Protein AF-A0A962ZJX4-F1 (afdb_monomer)

pLDDT: mean 95.83, std 2.25, range [83.88, 98.12]

Sequence (70 aa):
MNGSRAALAEVDALLSLHPEPTCDILLCPPATHLAWMRERIGQATLATGGQDCHAEHHGAHTGDISAAML

Solvent-accessible surface area (backbone atoms only — not comparable to full-atom values): 4677 Å² total; per-residue (Å²): 138,76,86,52,86,74,57,55,57,56,54,57,53,52,46,69,77,43,81,76,62,95,62,92,49,76,47,56,51,51,70,92,45,45,67,63,49,52,64,70,52,62,90,55,95,62,46,76,47,66,75,70,56,45,90,56,75,74,75,97,55,89,90,66,45,27,67,85,77,105

Secondary structure (DSSP, 8-state):
----TGGGHHHHHHHHH-SS-SS--EE---GGGHHHHHHHHTTSS-EE--S--BSSSSSS-TT--BTTT-

Nearest PDB structures (foldseek):
  3kxq-assembly1_A  TM=9.143E-01  e=3.226E-03  Bartonella henselae
  1ypi-assembly1_A  TM=8.476E-01  e=2.132E-03  Saccharomyces cerevisiae
  4x22-assembly1_A-2  TM=7.790E-01  e=6.725E-02  Leptospira interrogans serovar Icterohaemorrhagiae str. RGA
  6inw-assembly1_A  TM=7.331E-01  e=1.402E+00  Aspergillus flavus NRRL3357
  6ix7-assembly1_A  TM=7.326E-01  e=1.980E+00  Aspergillus flavus NRRL3357

Radius of gyration: 13.69 Å; Cα contacts (8 Å, |Δi|>4): 74; chains: 1; bounding box: 29×27×35 Å

Mean predicted aligned error: 2.51 Å

Foldseek 3Di:
DDDDLVRLVVVVVVCVVCVPDPDAAEDADAPVCQVVNCVVCDPGRHHYDHPDADPDQDDPPPPGHHPVND

Structure (mmCIF, N/CA/C/O backbone):
data_AF-A0A962ZJX4-F1
#
_entry.id   AF-A0A962ZJX4-F1
#
loop_
_atom_site.group_PDB
_atom_site.id
_atom_site.type_symbol
_atom_site.label_atom_id
_atom_site.label_alt_id
_atom_site.label_comp_id
_atom_site.label_asym_id
_atom_site.label_entity_id
_atom_site.label_seq_id
_atom_site.pdbx_PDB_ins_code
_atom_site.Cartn_x
_atom_site.Cartn_y
_atom_site.Cartn_z
_atom_site.occupancy
_atom_site.B_iso_or_equiv
_atom_site.auth_seq_id
_atom_site.auth_comp_id
_atom_site.auth_asym_id
_atom_site.auth_atom_id
_atom_site.pdbx_PDB_model_num
ATOM 1 N N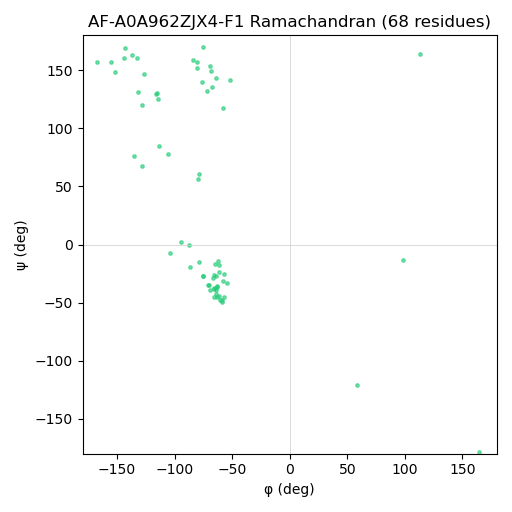 . MET A 1 1 ? -3.951 9.839 -8.891 1.00 83.88 1 MET A N 1
ATOM 2 C CA . MET A 1 1 ? -2.772 9.588 -8.037 1.00 83.88 1 MET A CA 1
ATOM 3 C C . MET A 1 1 ? -2.644 10.752 -7.059 1.00 83.88 1 MET A C 1
ATOM 5 O O . MET A 1 1 ? -2.293 11.838 -7.495 1.00 83.88 1 MET A O 1
ATOM 9 N N . ASN A 1 2 ? -3.032 10.570 -5.793 1.00 95.19 2 ASN A N 1
ATOM 10 C CA . ASN A 1 2 ? -3.148 11.649 -4.799 1.00 95.19 2 ASN A CA 1
ATOM 11 C C . ASN A 1 2 ? -2.481 11.261 -3.474 1.00 95.19 2 ASN A C 1
ATOM 13 O O . ASN A 1 2 ? -2.330 10.076 -3.180 1.00 95.19 2 ASN A O 1
ATOM 17 N N . GLY A 1 3 ? -2.160 12.268 -2.661 1.00 94.12 3 GLY A N 1
ATOM 18 C CA . GLY A 1 3 ? -1.632 12.105 -1.309 1.00 94.12 3 GLY A CA 1
ATOM 19 C C . GLY A 1 3 ? -0.190 12.584 -1.165 1.00 94.12 3 GLY A C 1
ATOM 20 O O . GLY A 1 3 ? 0.538 12.762 -2.139 1.00 94.12 3 GLY A O 1
ATOM 21 N N . SER A 1 4 ? 0.222 12.779 0.081 1.00 95.69 4 SER A N 1
ATOM 22 C CA . SER A 1 4 ? 1.594 13.091 0.478 1.00 95.69 4 SER A CA 1
ATOM 23 C C . SER A 1 4 ? 1.898 12.391 1.799 1.00 95.69 4 SER A C 1
ATOM 25 O O . SER A 1 4 ? 0.985 11.919 2.479 1.00 95.69 4 SER A O 1
ATOM 27 N N . ARG A 1 5 ? 3.165 12.373 2.222 1.00 93.50 5 ARG A N 1
ATOM 28 C CA . ARG A 1 5 ? 3.532 11.814 3.531 1.00 93.50 5 ARG A CA 1
ATOM 29 C C . ARG A 1 5 ? 2.810 12.506 4.697 1.00 93.50 5 ARG A C 1
ATOM 31 O O . ARG A 1 5 ? 2.516 11.852 5.688 1.00 93.50 5 ARG A O 1
ATOM 38 N N . ALA A 1 6 ? 2.497 13.798 4.570 1.00 95.75 6 ALA A N 1
ATOM 39 C CA . ALA A 1 6 ? 1.740 14.537 5.581 1.00 95.75 6 ALA A CA 1
ATOM 40 C C . ALA A 1 6 ? 0.266 14.097 5.648 1.00 95.75 6 ALA A C 1
ATOM 42 O O . ALA A 1 6 ? -0.294 14.017 6.736 1.00 95.75 6 ALA A O 1
ATOM 43 N N . ALA A 1 7 ? -0.337 13.746 4.506 1.00 95.12 7 ALA A N 1
ATOM 44 C CA . ALA A 1 7 ? -1.725 13.282 4.440 1.00 95.12 7 ALA A CA 1
ATOM 45 C C . ALA A 1 7 ? -1.950 11.944 5.172 1.00 95.12 7 ALA A C 1
ATOM 47 O O . ALA A 1 7 ? -3.076 11.620 5.527 1.00 95.12 7 ALA A O 1
ATOM 48 N N . LEU A 1 8 ? -0.889 11.183 5.475 1.00 94.06 8 LEU A N 1
ATOM 49 C CA . LEU A 1 8 ? -1.000 9.965 6.286 1.00 94.06 8 LEU A CA 1
ATOM 50 C C . LEU A 1 8 ? -1.508 10.227 7.716 1.00 94.06 8 LEU A C 1
ATOM 52 O O . LEU A 1 8 ? -1.923 9.279 8.371 1.00 94.06 8 LEU A O 1
ATOM 56 N N . ALA A 1 9 ? -1.533 11.479 8.189 1.00 95.44 9 ALA A N 1
ATOM 57 C CA . ALA A 1 9 ? -2.205 11.840 9.442 1.00 95.44 9 ALA A CA 1
ATOM 58 C C . ALA A 1 9 ? -3.724 11.558 9.416 1.00 95.44 9 ALA A C 1
ATOM 60 O O . ALA A 1 9 ? -4.330 11.346 10.464 1.00 95.44 9 ALA A O 1
ATOM 61 N N . GLU A 1 10 ? -4.346 11.499 8.233 1.00 95.50 10 GLU A N 1
ATOM 62 C CA . GLU A 1 10 ? -5.759 11.119 8.091 1.00 95.50 10 GLU A CA 1
ATOM 63 C C . GLU A 1 10 ? -6.010 9.658 8.493 1.00 95.50 10 GLU A C 1
ATOM 65 O O . GLU A 1 10 ? -7.099 9.325 8.956 1.00 95.50 10 GLU A O 1
ATOM 70 N N . VAL A 1 11 ? -4.993 8.793 8.389 1.00 96.06 11 VAL A N 1
ATOM 71 C CA . VAL A 1 11 ? -5.071 7.402 8.859 1.00 96.06 11 VAL A CA 1
ATOM 72 C C . VAL A 1 11 ? -5.251 7.367 10.374 1.00 96.06 11 VAL A C 1
ATOM 74 O O . VAL A 1 11 ? -6.100 6.634 10.869 1.00 96.06 11 VAL A O 1
ATOM 77 N N . ASP A 1 12 ? -4.522 8.205 11.114 1.00 94.88 12 ASP A N 1
ATOM 78 C CA . ASP A 1 12 ? -4.637 8.270 12.575 1.00 94.88 12 ASP A CA 1
ATOM 79 C C . ASP A 1 12 ? -6.035 8.748 12.996 1.00 94.88 12 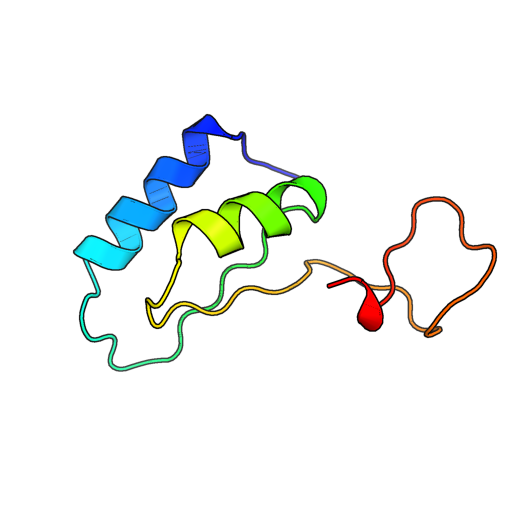ASP A C 1
ATOM 81 O O . ASP A 1 12 ? -6.626 8.226 13.946 1.00 94.88 12 ASP A O 1
ATOM 85 N N . ALA A 1 13 ? -6.588 9.715 12.256 1.00 96.38 13 ALA A N 1
ATOM 86 C CA . ALA A 1 13 ? -7.949 10.195 12.467 1.00 96.38 13 ALA A CA 1
ATOM 87 C C . ALA A 1 13 ? -8.983 9.086 12.215 1.00 96.38 13 ALA A C 1
ATOM 89 O O . ALA A 1 13 ? -9.876 8.892 13.039 1.00 96.38 13 ALA A O 1
ATOM 90 N N . LEU A 1 14 ? -8.835 8.322 11.128 1.00 96.06 14 LEU A N 1
ATOM 91 C CA . LEU A 1 14 ? -9.710 7.193 10.806 1.00 96.06 14 LEU A CA 1
ATOM 92 C C . LEU A 1 14 ? -9.676 6.118 11.902 1.00 96.06 14 LEU A C 1
ATOM 94 O O . LEU A 1 14 ? -10.730 5.688 12.368 1.00 96.06 14 LEU A O 1
ATOM 98 N N . LEU A 1 15 ? -8.479 5.728 12.351 1.00 95.12 15 LEU A N 1
ATOM 99 C CA . LEU A 1 15 ? -8.297 4.741 13.420 1.00 95.12 15 LEU A CA 1
ATOM 100 C C . LEU A 1 15 ? -8.888 5.216 14.755 1.00 95.12 15 LEU A C 1
ATOM 102 O O . LEU A 1 15 ? -9.466 4.424 15.494 1.00 95.12 15 LEU A O 1
ATOM 106 N N . SER A 1 16 ? -8.788 6.514 15.048 1.00 95.31 16 SER A N 1
ATOM 107 C CA . SER A 1 16 ? -9.358 7.104 16.266 1.00 95.31 16 SER A CA 1
ATOM 108 C C . SER A 1 16 ? -10.889 7.163 16.235 1.00 95.31 16 SER A C 1
ATOM 110 O O . SER A 1 16 ? -11.528 7.011 17.273 1.00 95.31 16 SER A O 1
ATOM 112 N N . LEU A 1 17 ? -11.486 7.389 15.059 1.00 96.06 17 LEU A N 1
ATOM 113 C CA . LEU A 1 17 ? -12.942 7.409 14.874 1.00 96.06 17 LEU A CA 1
ATOM 114 C C . LEU A 1 17 ? -13.556 6.005 14.874 1.00 96.06 17 LEU A C 1
ATOM 116 O O . LEU A 1 17 ? -14.725 5.846 15.229 1.00 96.06 17 LEU A O 1
ATOM 120 N N . HIS A 1 18 ? -12.773 4.997 14.492 1.00 94.75 18 HIS A N 1
ATOM 121 C CA . HIS A 1 18 ? -13.213 3.610 14.380 1.00 94.75 18 HIS A CA 1
ATOM 122 C C . HIS A 1 18 ? -12.274 2.660 15.140 1.00 94.75 18 HIS A C 1
ATOM 124 O O . HIS A 1 18 ? -11.604 1.840 14.514 1.00 94.75 18 HIS A O 1
ATOM 130 N N . PRO A 1 19 ? -12.227 2.733 16.484 1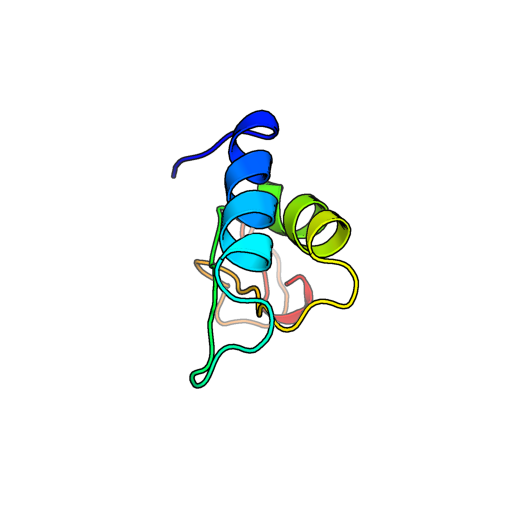.00 92.50 19 PRO A N 1
ATOM 131 C CA . PRO A 1 19 ? -11.385 1.837 17.279 1.00 92.50 19 PRO A CA 1
ATOM 132 C C . PRO A 1 19 ? -11.854 0.373 17.213 1.00 92.50 19 PRO A C 1
ATOM 134 O O . PRO A 1 19 ? -11.040 -0.538 17.321 1.00 92.50 19 PRO A O 1
ATOM 137 N N . GLU A 1 20 ? -13.155 0.147 17.004 1.00 94.19 20 GLU A N 1
ATOM 138 C CA . GLU A 1 20 ? -13.780 -1.173 16.856 1.00 94.19 20 GLU A CA 1
ATOM 139 C C . GLU A 1 20 ? -14.760 -1.144 15.668 1.00 94.19 20 GLU A C 1
ATOM 141 O O . GLU A 1 20 ? -15.973 -0.999 15.852 1.00 94.19 20 GLU A O 1
ATOM 146 N N . PRO A 1 21 ? -14.258 -1.184 14.421 1.00 93.38 21 PRO A N 1
ATOM 147 C CA . PRO A 1 21 ? -15.114 -1.104 13.248 1.00 93.38 21 PRO A CA 1
ATOM 148 C C . PRO A 1 21 ? -15.990 -2.359 13.136 1.00 93.38 21 PRO A C 1
ATOM 150 O O . PRO A 1 21 ? -15.529 -3.485 13.305 1.00 93.38 21 PRO A O 1
ATOM 153 N N . THR A 1 22 ? -17.273 -2.165 12.834 1.00 95.56 22 THR A N 1
ATOM 154 C CA . THR A 1 22 ? -18.248 -3.256 12.640 1.00 95.56 22 THR A CA 1
ATOM 155 C C . THR A 1 22 ? -18.277 -3.786 11.205 1.00 95.56 22 THR A C 1
ATOM 157 O O . THR A 1 22 ? -19.048 -4.693 10.892 1.00 95.56 22 THR A O 1
ATOM 160 N N . CYS A 1 23 ? -17.449 -3.220 10.331 1.00 95.75 23 CYS A N 1
ATOM 161 C CA . CYS A 1 23 ? -17.239 -3.645 8.957 1.00 95.75 23 CYS A CA 1
ATOM 162 C C . CYS A 1 23 ? -15.746 -3.621 8.621 1.00 95.75 23 CYS A C 1
ATOM 164 O O . CYS A 1 23 ? -14.954 -2.965 9.300 1.00 95.75 23 CYS A O 1
ATOM 166 N N . ASP A 1 24 ? -15.373 -4.306 7.544 1.00 96.31 24 ASP A N 1
ATOM 167 C CA . ASP A 1 24 ? -14.006 -4.264 7.042 1.00 96.31 24 ASP A CA 1
ATOM 168 C C . ASP A 1 24 ? -13.709 -2.903 6.401 1.00 96.31 24 ASP A C 1
ATOM 170 O O . ASP A 1 24 ? -14.477 -2.402 5.574 1.00 96.31 24 ASP A O 1
ATOM 174 N N . ILE A 1 25 ? -12.565 -2.315 6.762 1.00 96.25 25 ILE A N 1
ATOM 175 C CA . ILE A 1 25 ? -12.068 -1.065 6.182 1.00 96.25 25 ILE A CA 1
ATOM 176 C C . ILE A 1 25 ? -10.766 -1.357 5.431 1.00 96.25 25 ILE A C 1
ATOM 178 O O . ILE A 1 25 ? -9.851 -1.984 5.969 1.00 96.25 25 ILE A O 1
ATOM 182 N N . LEU A 1 26 ? -10.684 -0.880 4.186 1.00 96.88 26 LEU A N 1
ATOM 183 C CA . LEU A 1 26 ? -9.544 -1.051 3.286 1.00 96.88 26 LEU A CA 1
ATOM 184 C C . LEU A 1 26 ? -9.156 0.292 2.658 1.00 96.88 26 LEU A C 1
ATOM 186 O O . LEU A 1 26 ? -10.008 0.982 2.097 1.00 96.88 26 LEU A O 1
ATOM 190 N N . LEU A 1 27 ? -7.865 0.632 2.693 1.00 96.75 27 LEU A N 1
ATOM 191 C CA . LEU A 1 27 ? -7.305 1.764 1.951 1.00 96.75 27 LEU A CA 1
ATOM 192 C C . LEU A 1 27 ? -6.301 1.295 0.897 1.00 96.75 27 LEU A C 1
ATOM 194 O O . LEU A 1 27 ? -5.343 0.590 1.206 1.00 96.75 27 LEU A O 1
ATOM 198 N N . CYS A 1 28 ? -6.474 1.766 -0.339 1.00 97.38 28 CYS A N 1
ATOM 199 C CA . CYS A 1 28 ? -5.534 1.515 -1.428 1.00 97.38 28 CYS A CA 1
ATOM 200 C C . CYS A 1 28 ? -4.847 2.817 -1.868 1.00 97.38 28 CYS A C 1
ATOM 202 O O . CYS A 1 28 ? -5.345 3.476 -2.786 1.00 97.38 28 CYS A O 1
ATOM 204 N N . PRO A 1 29 ? -3.757 3.264 -1.211 1.00 96.69 29 PRO A N 1
ATOM 205 C CA . PRO A 1 29 ? -3.016 4.459 -1.622 1.00 96.6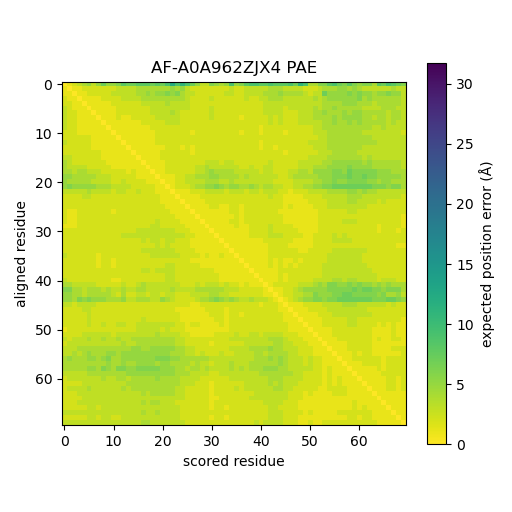9 29 PRO A CA 1
ATOM 206 C C . PRO A 1 29 ? -2.141 4.191 -2.865 1.00 96.69 29 PRO A C 1
ATOM 208 O O . PRO A 1 29 ? -1.941 3.033 -3.237 1.00 96.69 29 PRO A O 1
ATOM 211 N N . PRO A 1 30 ? -1.557 5.230 -3.502 1.00 97.00 30 PRO A N 1
ATOM 212 C CA . PRO A 1 30 ? -0.490 5.020 -4.479 1.00 97.00 30 PRO A CA 1
ATOM 213 C C . PRO A 1 30 ? 0.622 4.138 -3.896 1.00 97.00 30 PRO A C 1
ATOM 215 O O . PRO A 1 30 ? 0.977 4.299 -2.726 1.00 97.00 30 PRO A O 1
ATOM 218 N N . ALA A 1 31 ? 1.188 3.239 -4.708 1.00 97.50 31 ALA A N 1
AT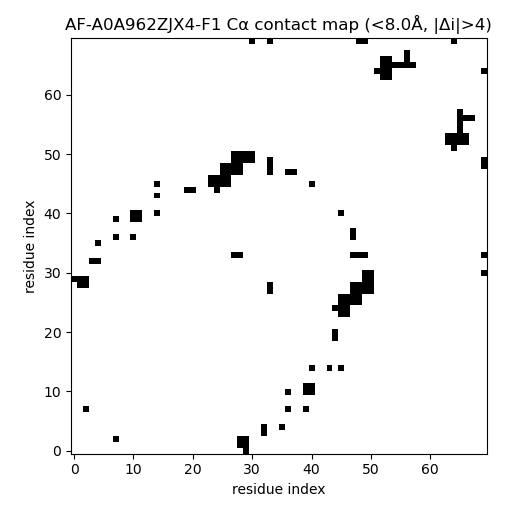OM 219 C CA . ALA A 1 31 ? 2.111 2.199 -4.240 1.00 97.50 31 ALA A CA 1
ATOM 220 C C . ALA A 1 31 ? 3.307 2.748 -3.440 1.00 97.50 31 ALA A C 1
ATOM 222 O O . ALA A 1 31 ? 3.738 2.149 -2.458 1.00 97.50 31 ALA A O 1
ATOM 223 N N . THR A 1 32 ? 3.784 3.947 -3.788 1.00 95.75 32 THR A N 1
ATOM 224 C CA . THR A 1 32 ? 4.869 4.653 -3.088 1.00 95.75 32 THR A CA 1
ATOM 225 C C . THR A 1 32 ? 4.565 4.990 -1.624 1.00 95.75 32 THR A C 1
ATOM 227 O O . THR A 1 32 ? 5.488 5.280 -0.868 1.00 95.75 32 THR A O 1
ATOM 230 N N . HIS A 1 33 ? 3.298 4.971 -1.203 1.00 97.06 33 HIS A N 1
ATOM 231 C CA . HIS A 1 33 ? 2.874 5.272 0.167 1.00 97.06 33 HIS A CA 1
ATOM 232 C C . HIS A 1 33 ? 2.503 4.028 0.984 1.00 97.06 33 HIS A C 1
ATOM 234 O O . HIS A 1 33 ? 2.275 4.165 2.186 1.00 97.06 33 HIS A O 1
ATOM 240 N N . LEU A 1 34 ? 2.443 2.835 0.376 1.00 96.69 34 LEU A N 1
ATOM 241 C CA . LEU A 1 34 ? 1.981 1.614 1.051 1.00 96.69 34 LEU A CA 1
ATOM 242 C C . LEU A 1 34 ? 2.815 1.272 2.283 1.00 96.69 34 LEU A C 1
ATOM 244 O O . LEU A 1 34 ? 2.255 1.084 3.360 1.00 96.69 34 LEU A O 1
ATOM 248 N N . ALA A 1 35 ? 4.143 1.270 2.151 1.00 95.69 35 ALA A N 1
ATOM 249 C CA . ALA A 1 35 ? 5.042 0.959 3.260 1.00 95.69 35 ALA A CA 1
ATOM 250 C C . ALA A 1 35 ? 4.845 1.924 4.444 1.00 95.69 35 ALA A C 1
ATOM 252 O O . ALA A 1 35 ? 4.645 1.491 5.576 1.00 95.69 35 ALA A O 1
ATOM 253 N N . TRP A 1 36 ? 4.795 3.234 4.180 1.00 95.69 36 TRP A N 1
ATOM 254 C CA . TRP A 1 36 ? 4.584 4.243 5.225 1.00 95.69 36 TRP A CA 1
ATOM 255 C C . TRP A 1 36 ? 3.198 4.159 5.867 1.00 95.69 36 TRP A C 1
ATOM 257 O O . TRP A 1 36 ? 3.063 4.381 7.071 1.00 95.69 36 TRP A O 1
ATOM 267 N N . MET A 1 37 ? 2.160 3.855 5.082 1.00 96.69 37 MET A N 1
ATOM 268 C CA . MET A 1 37 ? 0.814 3.649 5.611 1.00 96.69 37 MET A CA 1
ATOM 269 C C . MET A 1 37 ? 0.777 2.411 6.510 1.00 96.69 37 MET A C 1
ATOM 271 O O . MET A 1 37 ? 0.255 2.491 7.620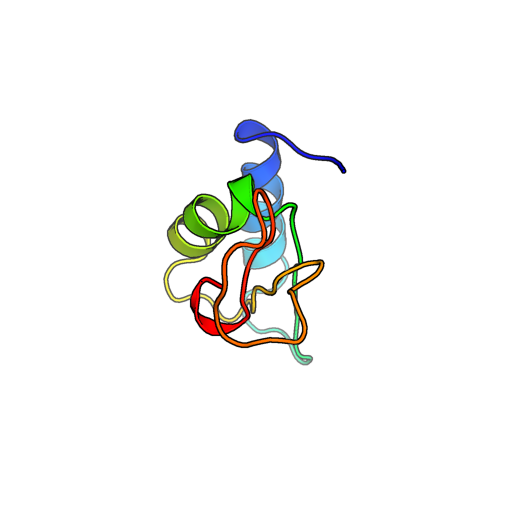 1.00 96.69 37 MET A O 1
ATOM 275 N N . ARG A 1 38 ? 1.383 1.294 6.086 1.00 95.50 38 ARG A N 1
ATOM 276 C CA . ARG A 1 38 ? 1.428 0.062 6.882 1.00 95.50 38 ARG A CA 1
ATOM 277 C C . ARG A 1 38 ? 2.161 0.266 8.205 1.00 95.50 38 ARG A C 1
ATOM 279 O O . ARG A 1 38 ? 1.645 -0.172 9.234 1.00 95.50 38 ARG A O 1
ATOM 286 N N . GLU A 1 39 ? 3.305 0.951 8.180 1.00 94.94 39 GLU A N 1
ATOM 287 C CA . GLU A 1 39 ? 4.055 1.337 9.383 1.00 94.94 39 GLU A CA 1
ATOM 288 C C . GLU A 1 39 ? 3.200 2.172 10.341 1.00 94.94 39 GLU A C 1
ATOM 290 O O . GLU A 1 39 ? 3.182 1.900 11.54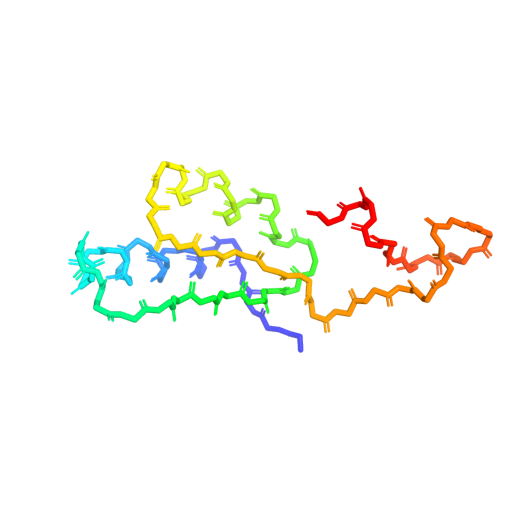0 1.00 94.94 39 GLU A O 1
ATOM 295 N N . ARG A 1 40 ? 2.457 3.157 9.820 1.00 94.94 40 ARG A N 1
ATOM 296 C CA . ARG A 1 40 ? 1.611 4.036 10.639 1.00 94.94 40 ARG A CA 1
ATOM 297 C C . ARG A 1 40 ? 0.403 3.315 11.243 1.00 94.94 40 ARG A C 1
ATOM 299 O O . ARG A 1 40 ? 0.089 3.558 12.400 1.00 94.94 40 ARG A O 1
ATOM 306 N N . ILE A 1 41 ? -0.233 2.408 10.498 1.00 95.50 41 ILE A N 1
ATOM 307 C CA . ILE A 1 41 ? -1.362 1.596 10.991 1.00 95.50 41 ILE A CA 1
ATOM 308 C C . ILE A 1 41 ? -0.932 0.676 12.142 1.00 95.50 41 ILE A C 1
ATOM 310 O O . ILE A 1 41 ? -1.708 0.415 13.062 1.00 95.50 41 ILE A O 1
ATOM 314 N N . GLY A 1 42 ? 0.296 0.152 12.097 1.00 93.62 42 GLY A N 1
ATOM 315 C CA . GLY A 1 42 ? 0.817 -0.728 13.141 1.00 93.62 42 GLY A CA 1
ATOM 316 C C . GLY A 1 42 ? -0.048 -1.981 13.327 1.00 93.62 42 GLY A C 1
ATOM 317 O O . GLY A 1 42 ? -0.227 -2.767 12.395 1.00 93.62 42 GLY A O 1
ATOM 318 N N . GLN A 1 43 ? -0.577 -2.185 14.533 1.00 91.06 43 GLN A N 1
ATOM 319 C CA . GLN A 1 43 ? -1.403 -3.353 14.874 1.00 91.06 43 GLN A CA 1
ATOM 320 C C . GLN A 1 43 ? -2.914 -3.114 14.730 1.00 91.06 43 GLN A C 1
ATOM 322 O O . GLN A 1 43 ? -3.690 -4.015 15.035 1.00 91.06 43 GLN A O 1
ATOM 327 N N . ALA A 1 44 ? -3.340 -1.927 14.290 1.00 91.69 44 ALA A N 1
ATOM 328 C CA . ALA A 1 44 ? -4.758 -1.615 14.170 1.00 91.69 44 ALA A CA 1
ATOM 329 C C . ALA A 1 44 ? -5.445 -2.403 13.039 1.00 91.69 44 ALA A C 1
ATOM 331 O O . ALA A 1 44 ? -4.822 -2.781 12.043 1.00 91.69 44 ALA A O 1
ATOM 332 N N . THR A 1 45 ? -6.752 -2.612 13.190 1.00 89.50 45 THR A N 1
ATOM 333 C CA . THR A 1 45 ? -7.631 -3.361 12.279 1.00 89.50 45 THR A CA 1
ATOM 334 C C . THR A 1 45 ? -8.031 -2.520 11.057 1.00 89.50 45 THR A C 1
ATOM 336 O O . THR A 1 45 ? -9.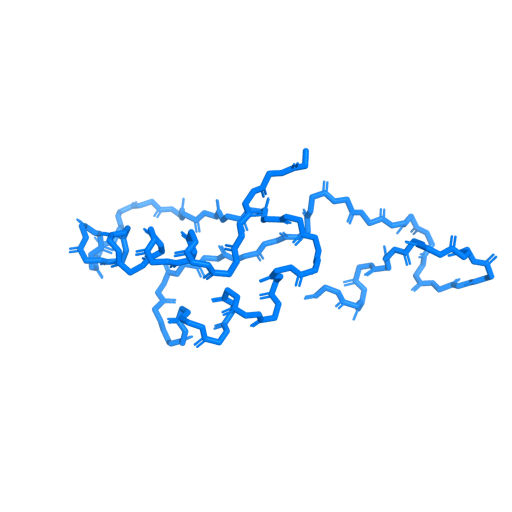200 -2.226 10.827 1.00 89.50 45 THR A O 1
ATOM 339 N N . LEU A 1 46 ? -7.040 -2.102 10.267 1.00 95.62 46 LEU A N 1
ATOM 340 C CA . LEU A 1 46 ? -7.228 -1.414 8.987 1.00 95.62 46 LEU A CA 1
ATOM 341 C C . LEU A 1 46 ? -6.403 -2.117 7.908 1.00 95.62 46 LEU A C 1
ATOM 343 O O . LEU A 1 46 ? -5.178 -2.201 8.015 1.00 95.62 46 LEU A O 1
ATOM 347 N N . ALA A 1 47 ? -7.068 -2.620 6.869 1.00 96.12 47 ALA A N 1
ATOM 348 C CA . ALA A 1 47 ? -6.396 -3.281 5.758 1.00 96.12 47 ALA A CA 1
ATOM 349 C C . ALA A 1 47 ? -5.825 -2.262 4.757 1.00 96.12 47 ALA A C 1
ATOM 351 O O . ALA A 1 47 ? -6.365 -1.168 4.568 1.00 96.12 47 ALA A O 1
ATOM 352 N N . THR A 1 48 ? -4.752 -2.651 4.067 1.00 96.38 48 THR A N 1
ATOM 353 C CA . THR A 1 48 ? -4.151 -1.884 2.966 1.00 96.38 48 THR A CA 1
ATOM 354 C C . THR A 1 48 ? -4.024 -2.740 1.716 1.00 96.38 48 THR A C 1
ATOM 356 O O . THR A 1 48 ? -3.751 -3.933 1.830 1.00 96.38 48 THR A O 1
ATOM 359 N N . GLY A 1 49 ? -4.168 -2.140 0.534 1.00 97.31 49 GLY A N 1
ATOM 360 C CA . GLY A 1 49 ? -4.018 -2.847 -0.742 1.00 97.31 49 GLY A CA 1
ATOM 361 C C . GLY A 1 49 ? -3.382 -1.997 -1.838 1.00 97.31 49 GLY A C 1
ATOM 362 O O . GLY A 1 49 ? -3.374 -0.770 -1.768 1.00 97.31 49 GLY A O 1
ATOM 363 N N . GLY A 1 50 ? -2.847 -2.643 -2.873 1.00 97.56 50 GLY A N 1
ATOM 364 C CA . GLY A 1 50 ? -2.416 -1.941 -4.082 1.00 97.56 50 GLY A CA 1
ATOM 365 C C . GLY A 1 50 ? -3.603 -1.380 -4.866 1.00 97.56 50 GLY A C 1
ATOM 366 O O . GLY A 1 50 ? -4.696 -1.941 -4.847 1.00 97.56 50 GLY A O 1
ATOM 367 N N . GLN A 1 51 ? -3.391 -0.261 -5.563 1.00 98.12 51 GLN A N 1
ATOM 368 C CA . GLN A 1 51 ? -4.369 0.259 -6.533 1.00 98.12 51 GLN A CA 1
ATOM 369 C C . GLN A 1 51 ? -4.370 -0.540 -7.838 1.00 98.12 51 GLN A C 1
ATOM 371 O O . GLN A 1 51 ? -5.381 -0.573 -8.532 1.00 98.12 51 GLN A O 1
ATOM 376 N N . ASP A 1 52 ? -3.229 -1.142 -8.160 1.00 97.88 52 ASP A N 1
ATOM 377 C CA . ASP A 1 52 ? -2.997 -1.953 -9.344 1.00 97.88 52 ASP A CA 1
ATOM 378 C C . ASP A 1 52 ? -1.845 -2.930 -9.062 1.00 9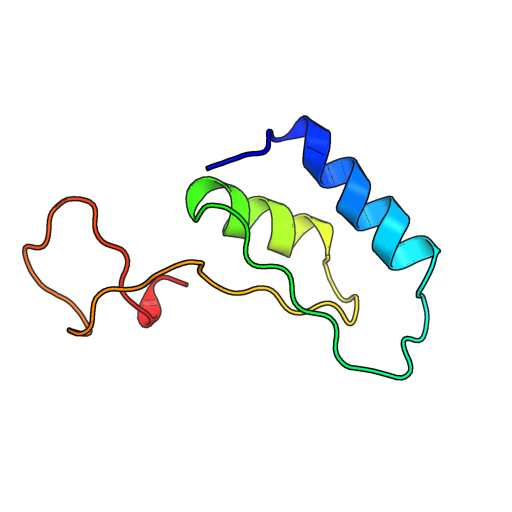7.88 52 ASP A C 1
ATOM 380 O O . ASP A 1 52 ? -1.017 -2.686 -8.174 1.00 97.88 52 ASP A O 1
ATOM 384 N N . CYS A 1 53 ? -1.800 -4.023 -9.814 1.00 97.69 53 CYS A N 1
ATOM 385 C CA . CYS A 1 53 ? -0.660 -4.923 -9.886 1.00 97.69 53 CYS A CA 1
ATOM 386 C C . CYS A 1 53 ? -0.619 -5.618 -11.250 1.00 97.69 53 CYS A C 1
ATOM 388 O O . CYS A 1 53 ? -1.652 -5.944 -11.834 1.00 97.69 53 CYS A O 1
ATOM 390 N N . HIS A 1 54 ? 0.583 -5.918 -11.726 1.00 98.00 54 HIS A N 1
ATOM 391 C CA . HIS A 1 54 ? 0.779 -6.671 -12.955 1.00 98.00 54 HIS A CA 1
ATOM 392 C C . HIS A 1 54 ? 0.224 -8.100 -12.831 1.00 98.00 54 HIS A C 1
ATOM 394 O O . HIS A 1 54 ? 0.334 -8.729 -11.776 1.00 98.00 54 HIS A O 1
ATOM 400 N N . ALA A 1 55 ? -0.353 -8.618 -13.921 1.00 98.00 55 ALA A N 1
ATOM 401 C CA . ALA A 1 55 ? -0.959 -9.952 -13.952 1.00 98.00 55 ALA A CA 1
ATOM 402 C C . ALA A 1 55 ? 0.078 -11.073 -13.765 1.00 98.00 55 ALA A C 1
ATOM 404 O O . ALA A 1 55 ? -0.185 -12.057 -13.077 1.00 98.00 55 ALA A O 1
ATOM 405 N N . GLU A 1 56 ? 1.266 -10.912 -14.353 1.00 98.06 56 GLU A N 1
ATOM 406 C CA . GLU A 1 56 ? 2.385 -11.830 -14.131 1.00 98.06 56 GLU A CA 1
ATOM 407 C C . GLU A 1 56 ? 3.040 -11.578 -12.774 1.00 98.06 56 GLU A C 1
ATOM 409 O O . GLU A 1 56 ? 3.293 -10.437 -12.384 1.00 98.06 56 GLU A O 1
ATOM 414 N N . HIS A 1 57 ? 3.416 -12.659 -12.093 1.00 97.00 57 HIS A N 1
ATOM 415 C CA . HIS A 1 57 ? 4.037 -12.602 -10.768 1.00 97.00 57 HIS A CA 1
ATOM 416 C C . HIS A 1 57 ? 5.409 -11.897 -10.746 1.00 97.00 57 HIS A C 1
ATOM 418 O O . HIS A 1 57 ? 5.815 -11.388 -9.700 1.00 97.00 57 HIS A O 1
ATOM 424 N N . HIS A 1 58 ? 6.141 -11.904 -11.867 1.00 97.69 58 HIS A N 1
ATOM 425 C CA . HIS A 1 58 ? 7.451 -11.262 -12.047 1.00 97.69 58 HIS A CA 1
ATOM 426 C C . HIS A 1 58 ? 7.826 -11.220 -13.539 1.00 97.69 58 HIS A C 1
ATOM 428 O O . HIS A 1 58 ? 7.355 -12.044 -14.318 1.00 97.69 58 HIS A O 1
ATOM 434 N N . GLY A 1 59 ? 8.703 -10.294 -13.936 1.00 97.69 59 GLY A N 1
ATOM 435 C CA . GLY A 1 59 ? 9.199 -10.194 -15.311 1.00 97.69 59 GLY A CA 1
ATOM 436 C C . GLY A 1 59 ? 9.870 -8.852 -15.596 1.00 97.69 59 GLY A C 1
ATOM 437 O O . GLY A 1 59 ? 9.968 -7.996 -14.718 1.00 97.69 59 GLY A O 1
ATOM 438 N N . ALA A 1 60 ? 10.332 -8.654 -16.833 1.00 98.12 60 ALA A N 1
ATOM 439 C CA . ALA A 1 60 ? 10.971 -7.413 -17.282 1.00 98.12 60 ALA A CA 1
ATOM 440 C C . ALA A 1 60 ? 9.935 -6.315 -17.616 1.00 98.12 60 ALA A C 1
ATOM 442 O O . ALA A 1 60 ? 9.906 -5.787 -18.726 1.00 98.12 60 ALA A O 1
ATOM 443 N N . HIS A 1 61 ? 9.086 -5.983 -16.641 1.00 97.44 61 HIS A N 1
ATOM 444 C CA . HIS A 1 61 ? 7.999 -5.005 -16.747 1.00 97.44 61 HIS A CA 1
ATOM 445 C C . HIS A 1 61 ? 8.388 -3.721 -16.006 1.00 97.44 61 HIS A C 1
ATOM 447 O O . HIS A 1 61 ? 8.037 -3.510 -14.847 1.00 97.44 61 HIS A O 1
ATOM 453 N N . THR A 1 62 ? 9.235 -2.896 -16.627 1.00 97.94 62 THR A N 1
ATOM 454 C CA . THR A 1 62 ? 9.813 -1.716 -15.966 1.00 97.94 62 THR A CA 1
ATOM 455 C C . THR A 1 62 ? 8.732 -0.760 -15.460 1.00 97.94 62 THR A C 1
ATOM 457 O O . THR A 1 62 ? 8.022 -0.154 -16.254 1.00 97.94 62 THR A O 1
ATOM 460 N N . GLY A 1 63 ? 8.689 -0.570 -14.139 1.00 97.06 63 GLY A N 1
ATOM 461 C CA . GLY A 1 63 ? 7.771 0.352 -13.465 1.00 97.06 63 GLY A CA 1
ATOM 462 C C . GLY A 1 63 ? 6.522 -0.310 -12.882 1.00 97.06 63 GLY A C 1
ATOM 463 O O . GLY A 1 63 ? 5.867 0.313 -12.048 1.00 97.06 63 GLY A O 1
ATOM 464 N N . ASP A 1 64 ? 6.236 -1.559 -13.249 1.00 97.94 64 ASP A N 1
ATOM 465 C CA . ASP A 1 64 ? 5.090 -2.292 -12.723 1.00 97.94 64 ASP A CA 1
ATOM 466 C C . ASP A 1 64 ? 5.371 -2.892 -11.339 1.00 97.94 64 ASP A C 1
ATOM 468 O O . ASP A 1 64 ? 6.515 -3.138 -10.947 1.00 97.94 64 ASP A O 1
ATOM 472 N N . ILE A 1 65 ? 4.292 -3.151 -10.600 1.00 98.12 65 ILE A N 1
ATOM 473 C CA . ILE A 1 65 ? 4.313 -3.764 -9.271 1.00 98.12 65 ILE A CA 1
ATOM 474 C C . ILE A 1 65 ? 3.629 -5.122 -9.366 1.00 98.12 65 ILE A C 1
ATOM 476 O O . ILE A 1 65 ? 2.489 -5.202 -9.813 1.00 98.12 65 ILE A O 1
ATOM 480 N N . SER A 1 66 ? 4.291 -6.197 -8.942 1.00 98.12 66 SER A N 1
ATOM 481 C CA . SER A 1 66 ? 3.632 -7.501 -8.849 1.00 98.12 66 SER A CA 1
ATOM 482 C C . SER A 1 66 ? 2.867 -7.644 -7.536 1.00 98.12 66 SER A C 1
ATOM 484 O O . SER A 1 66 ? 3.184 -6.992 -6.542 1.00 98.12 66 SER A O 1
ATOM 486 N N . ALA A 1 67 ? 1.894 -8.556 -7.497 1.00 97.69 67 ALA A N 1
ATOM 487 C CA . ALA A 1 67 ? 1.154 -8.852 -6.269 1.00 97.69 67 ALA A CA 1
ATOM 488 C C . ALA A 1 67 ? 2.057 -9.295 -5.099 1.00 97.69 67 ALA A C 1
ATOM 490 O O . ALA A 1 67 ? 1.689 -9.105 -3.951 1.00 97.69 67 ALA A O 1
ATOM 491 N N . ALA A 1 68 ? 3.239 -9.861 -5.373 1.00 97.12 68 ALA A N 1
ATOM 492 C CA . ALA A 1 68 ? 4.194 -10.273 -4.341 1.00 97.12 68 ALA A CA 1
ATOM 493 C C . ALA A 1 68 ? 5.019 -9.108 -3.756 1.00 97.12 68 ALA A C 1
ATOM 495 O O . ALA A 1 68 ? 5.683 -9.289 -2.738 1.00 97.12 68 ALA A O 1
ATOM 496 N N . MET A 1 69 ? 5.035 -7.945 -4.418 1.00 96.50 69 MET A N 1
ATOM 497 C CA . MET A 1 69 ? 5.694 -6.731 -3.921 1.00 96.50 69 MET A CA 1
ATOM 498 C C . MET A 1 69 ? 4.789 -5.896 -3.003 1.00 96.50 69 MET A C 1
ATOM 500 O O . MET A 1 69 ? 5.304 -5.038 -2.285 1.00 96.50 69 MET A O 1
ATOM 504 N N . LEU A 1 70 ? 3.471 -6.106 -3.084 1.00 95.38 70 LEU A N 1
ATOM 505 C CA . LEU A 1 70 ? 2.448 -5.464 -2.253 1.00 95.38 70 LEU A CA 1
ATOM 506 C C . LEU A 1 70 ? 2.334 -6.163 -0.894 1.00 95.38 70 LEU A C 1
ATOM 508 O O . LEU A 1 70 ? 2.164 -5.428 0.104 1.00 95.38 70 LEU A O 1
#